Protein AF-A0A382CKF2-F1 (afdb_monomer_lite)

Structure (mmCIF, N/CA/C/O backbone):
data_AF-A0A382CKF2-F1
#
_entry.id   AF-A0A382CKF2-F1
#
loop_
_atom_site.group_PDB
_atom_site.id
_atom_site.type_symbol
_atom_site.label_atom_id
_atom_site.label_alt_id
_atom_site.label_comp_id
_atom_site.label_asym_id
_atom_site.label_entity_id
_atom_site.label_seq_id
_atom_site.pdbx_PDB_ins_code
_atom_site.Cartn_x
_atom_site.Cartn_y
_atom_site.Cartn_z
_atom_site.occupancy
_atom_site.B_iso_or_equiv
_atom_site.auth_seq_id
_atom_site.auth_comp_id
_atom_site.auth_asym_id
_atom_site.auth_atom_id
_atom_site.pdbx_PDB_model_num
ATOM 1 N N . MET A 1 1 ? -23.911 -10.637 5.936 1.00 59.22 1 MET A N 1
ATOM 2 C CA . MET A 1 1 ? -22.573 -11.047 5.450 1.00 59.22 1 MET A CA 1
ATOM 3 C C . MET A 1 1 ? -21.764 -11.597 6.632 1.00 59.22 1 MET A C 1
ATOM 5 O O . MET A 1 1 ? -20.644 -11.174 6.868 1.00 59.22 1 MET A O 1
ATOM 9 N N . ASN A 1 2 ? -22.354 -12.514 7.412 1.00 67.62 2 ASN A N 1
ATOM 10 C CA . ASN A 1 2 ? -21.848 -12.857 8.752 1.00 67.62 2 ASN A CA 1
ATOM 11 C C . ASN A 1 2 ? -20.766 -13.938 8.704 1.00 67.62 2 ASN A C 1
ATOM 13 O O . ASN A 1 2 ? -19.845 -13.919 9.504 1.00 67.62 2 ASN A O 1
ATOM 17 N N . TRP A 1 3 ? -20.819 -14.805 7.692 1.00 83.56 3 TRP A N 1
ATOM 18 C CA . TRP A 1 3 ? -19.826 -15.854 7.469 1.00 83.56 3 TRP A CA 1
ATOM 19 C C . TRP A 1 3 ? -18.398 -15.308 7.284 1.00 83.56 3 TRP A C 1
ATOM 21 O O . TRP A 1 3 ? -17.438 -15.885 7.782 1.00 83.56 3 TRP A O 1
ATOM 31 N N . LEU A 1 4 ? -18.259 -14.163 6.607 1.00 79.19 4 LEU A N 1
ATOM 32 C CA . LEU A 1 4 ? -16.964 -13.524 6.347 1.00 79.19 4 LEU A CA 1
ATOM 33 C C . LEU A 1 4 ? -16.385 -12.880 7.619 1.00 79.19 4 LEU A C 1
ATOM 35 O O . LEU A 1 4 ? -15.186 -12.966 7.865 1.00 79.19 4 LEU A O 1
ATOM 39 N N . LEU A 1 5 ? -17.253 -12.304 8.456 1.00 78.50 5 LEU A N 1
ATOM 40 C CA . LEU A 1 5 ? -16.889 -11.772 9.770 1.00 78.50 5 LEU A CA 1
ATOM 41 C C . LEU A 1 5 ? -16.460 -12.903 10.721 1.00 78.50 5 LEU A C 1
ATOM 43 O O . LEU A 1 5 ? -15.409 -12.819 11.347 1.00 78.50 5 LEU A O 1
ATOM 47 N N . GLU A 1 6 ? -17.234 -13.990 10.784 1.00 81.38 6 GLU A N 1
ATOM 48 C CA . GLU A 1 6 ? -16.916 -15.178 11.591 1.00 81.38 6 GLU A CA 1
ATOM 49 C C . GLU A 1 6 ? -15.590 -15.821 11.172 1.00 81.38 6 GLU A C 1
ATOM 51 O O . GLU A 1 6 ? -14.808 -16.251 12.021 1.00 81.38 6 GLU A O 1
ATOM 56 N N . PHE A 1 7 ? -15.309 -15.855 9.867 1.00 83.81 7 PHE A N 1
ATOM 57 C CA . PHE A 1 7 ? -14.043 -16.350 9.341 1.00 83.81 7 PHE A CA 1
ATOM 58 C C . PHE A 1 7 ? -12.858 -15.490 9.792 1.00 83.81 7 PHE A C 1
ATOM 60 O O . PHE A 1 7 ? -11.876 -16.042 10.282 1.00 83.81 7 PHE A O 1
ATOM 67 N N . LEU A 1 8 ? -12.951 -14.160 9.683 1.00 80.94 8 LEU A N 1
ATOM 68 C CA . LEU A 1 8 ? -11.887 -13.262 10.140 1.00 80.94 8 LEU A CA 1
ATOM 69 C C . LEU A 1 8 ? -11.661 -13.396 11.654 1.00 80.94 8 LEU A C 1
ATOM 71 O O . LEU A 1 8 ? -10.540 -13.680 12.081 1.00 80.94 8 LEU A O 1
ATOM 75 N N . LEU A 1 9 ? -12.731 -13.341 12.455 1.00 78.75 9 LEU A N 1
ATOM 76 C CA . LEU A 1 9 ? -12.663 -13.478 13.915 1.00 78.75 9 LEU A CA 1
ATOM 77 C C . LEU A 1 9 ? -12.041 -14.805 14.369 1.00 78.75 9 LEU A C 1
ATOM 79 O O . LEU A 1 9 ? -11.329 -14.836 15.368 1.00 78.75 9 LEU A O 1
ATOM 83 N N . LYS A 1 10 ? -12.259 -15.898 13.628 1.00 81.94 10 LYS A N 1
ATOM 84 C CA . LYS A 1 10 ? -11.653 -17.203 13.928 1.00 81.94 10 LYS A CA 1
ATOM 85 C C . LYS A 1 10 ? -10.134 -17.219 13.727 1.00 81.94 10 LYS A C 1
ATOM 87 O O . LYS A 1 10 ? -9.447 -18.004 14.377 1.00 81.94 10 LYS A O 1
ATOM 92 N N . ILE A 1 11 ? -9.605 -16.398 12.819 1.00 83.12 11 ILE A N 1
ATOM 93 C CA . ILE A 1 11 ? -8.173 -16.374 12.481 1.00 83.12 11 ILE A CA 1
ATOM 94 C C . ILE A 1 11 ? -7.430 -15.311 13.305 1.00 83.12 11 ILE A C 1
ATOM 96 O O . ILE A 1 11 ? -6.244 -15.499 13.579 1.00 83.12 11 ILE A O 1
ATOM 100 N N . LYS A 1 12 ? -8.133 -14.270 13.776 1.00 77.94 12 LYS A N 1
ATOM 101 C CA . LYS A 1 12 ? -7.623 -13.199 14.651 1.00 77.94 12 LYS A CA 1
ATOM 102 C C . LYS A 1 12 ? -6.661 -13.659 15.762 1.00 77.94 12 LYS A C 1
ATOM 104 O O . LYS A 1 12 ? -5.587 -13.066 15.848 1.00 77.94 12 LYS A O 1
ATOM 109 N N . PRO A 1 13 ? -6.931 -14.739 16.529 1.00 77.75 13 PRO A N 1
ATOM 110 C CA . PRO A 1 13 ? -6.068 -15.148 17.639 1.00 77.75 13 PRO A CA 1
ATOM 111 C C . PRO A 1 13 ? -4.649 -15.524 17.209 1.00 77.75 13 PRO A C 1
ATOM 113 O O . PRO A 1 13 ? -3.734 -15.477 18.016 1.00 77.75 13 PRO A O 1
ATOM 116 N N . ASN A 1 14 ? -4.431 -15.893 15.943 1.00 79.38 14 ASN A N 1
ATOM 117 C CA . ASN A 1 14 ? -3.095 -16.237 15.446 1.00 79.38 14 ASN A CA 1
ATOM 118 C C . ASN A 1 14 ? -2.208 -15.003 15.212 1.00 79.38 14 ASN A C 1
ATOM 120 O O . ASN A 1 14 ? -0.990 -15.147 15.086 1.00 79.38 14 ASN A O 1
ATOM 124 N N . PHE A 1 15 ? -2.814 -13.818 15.124 1.00 78.81 15 PHE A N 1
ATOM 125 C CA . PHE A 1 15 ? -2.147 -12.549 14.846 1.00 78.81 15 PHE A CA 1
ATOM 126 C C . PHE A 1 15 ? -1.989 -11.672 16.099 1.00 78.81 15 PHE A C 1
ATOM 128 O O . PHE A 1 15 ? -1.351 -10.631 16.015 1.00 78.81 15 PHE A O 1
ATOM 135 N N . GLU A 1 16 ? -2.533 -12.074 17.251 1.00 75.19 16 GLU A N 1
ATOM 136 C CA . GLU A 1 16 ? -2.436 -11.317 18.508 1.00 75.19 16 GLU A CA 1
ATOM 137 C C . GLU A 1 16 ? -1.013 -11.328 19.109 1.00 75.19 16 GLU A C 1
ATOM 139 O O . GLU A 1 16 ? -0.181 -12.195 18.804 1.00 75.19 16 GLU A O 1
ATOM 144 N N . GLU A 1 17 ? -0.723 -10.338 19.963 1.00 64.44 17 GLU A N 1
ATOM 145 C CA . GLU A 1 17 ? 0.567 -10.181 20.649 1.00 64.44 17 GLU A CA 1
ATOM 146 C C . GLU A 1 17 ? 0.961 -11.469 21.396 1.00 64.44 17 GLU A C 1
ATOM 148 O O . GLU A 1 17 ? 0.280 -11.918 22.316 1.00 64.44 17 GLU A O 1
ATOM 153 N N . GLY A 1 18 ? 2.076 -12.084 20.979 1.00 70.44 18 GLY A N 1
ATOM 154 C CA . GLY A 1 18 ? 2.607 -13.329 21.558 1.00 70.44 18 GLY A CA 1
ATOM 155 C C . GLY A 1 18 ? 2.481 -14.577 20.674 1.00 70.44 18 GLY A C 1
ATOM 156 O O . GLY A 1 18 ? 3.009 -15.631 21.028 1.00 70.44 18 GLY A O 1
ATOM 157 N N . GLN A 1 19 ? 1.839 -14.476 19.508 1.00 73.75 19 GLN A N 1
ATOM 158 C CA . GLN A 1 19 ? 1.676 -15.584 18.560 1.00 73.75 19 GLN A CA 1
ATOM 159 C C . GLN A 1 19 ? 2.647 -15.488 17.375 1.00 73.75 19 GLN A C 1
ATOM 161 O O . GLN A 1 19 ? 3.184 -14.429 17.048 1.00 73.75 19 GLN A O 1
ATOM 166 N N . LYS A 1 20 ? 2.886 -16.621 16.698 1.00 71.50 20 LYS A N 1
ATOM 167 C CA . LYS A 1 20 ? 3.905 -16.743 15.632 1.00 71.50 20 LYS A CA 1
ATOM 168 C C . LYS A 1 20 ? 3.711 -15.764 14.465 1.00 71.50 20 LYS A C 1
ATOM 170 O O . LYS A 1 20 ? 4.682 -15.442 13.785 1.00 71.50 20 LYS A O 1
ATOM 175 N N . LEU A 1 21 ? 2.478 -15.321 14.214 1.00 78.69 21 LEU A N 1
ATOM 176 C CA . LEU A 1 21 ? 2.126 -14.452 13.088 1.00 78.69 21 LEU A CA 1
ATOM 177 C C . LEU A 1 21 ? 1.847 -13.006 13.518 1.00 78.69 21 LEU A C 1
ATOM 179 O O . LEU A 1 21 ? 1.314 -12.244 12.721 1.00 78.69 21 LEU A O 1
ATOM 183 N N . HIS A 1 22 ? 2.246 -12.598 14.726 1.00 74.88 22 HIS A N 1
ATOM 184 C CA . HIS A 1 22 ? 2.049 -11.230 15.219 1.00 74.88 22 HIS A CA 1
ATOM 185 C C . HIS A 1 22 ? 2.555 -10.143 14.246 1.00 74.88 22 HIS A C 1
ATOM 187 O O . HIS A 1 22 ? 1.939 -9.097 14.080 1.00 74.88 22 HIS A O 1
ATOM 193 N N . TRP A 1 23 ? 3.630 -10.414 13.502 1.00 77.81 23 TRP A N 1
ATOM 194 C CA . TRP A 1 23 ? 4.158 -9.492 12.489 1.00 77.81 23 TRP A CA 1
ATOM 195 C C . TRP A 1 23 ? 3.204 -9.237 11.299 1.00 77.81 23 TRP A C 1
ATOM 197 O O . TRP A 1 23 ? 3.338 -8.220 10.624 1.00 77.81 23 TRP A O 1
ATOM 207 N N . LEU A 1 24 ? 2.239 -10.130 11.041 1.00 82.06 24 LEU A N 1
ATOM 208 C CA . LEU A 1 24 ? 1.197 -9.986 10.011 1.00 82.06 24 LEU A CA 1
ATOM 209 C C . LEU A 1 24 ? -0.087 -9.334 10.530 1.00 82.06 24 LEU A C 1
ATOM 211 O O . LEU A 1 24 ? -1.013 -9.115 9.745 1.00 82.06 24 LEU A O 1
ATOM 215 N N . TYR A 1 25 ? -0.146 -8.991 11.817 1.00 81.38 25 TYR A N 1
ATOM 216 C CA . TYR A 1 25 ? -1.284 -8.294 12.407 1.00 81.38 25 TYR A CA 1
ATOM 217 C C . TYR A 1 25 ? -1.734 -7.052 11.612 1.00 81.38 25 TYR A C 1
ATOM 219 O O . TYR A 1 25 ? -2.931 -6.945 11.343 1.00 81.38 25 TYR A O 1
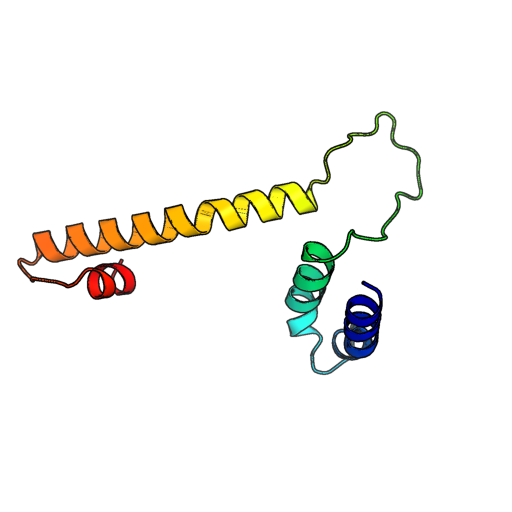ATOM 227 N N . PRO A 1 26 ? -0.833 -6.179 11.108 1.00 79.50 26 PRO A N 1
ATOM 228 C CA . PRO A 1 26 ? -1.241 -4.994 10.348 1.00 79.50 26 PRO A CA 1
ATOM 229 C C . PRO A 1 26 ? -1.995 -5.329 9.055 1.00 79.50 26 PRO A C 1
ATOM 231 O O . PRO A 1 26 ? -2.897 -4.604 8.644 1.00 79.50 26 PRO A O 1
ATOM 234 N N . VAL A 1 27 ? -1.640 -6.441 8.404 1.00 81.81 27 VAL A N 1
ATOM 235 C CA . VAL A 1 27 ? -2.287 -6.894 7.163 1.00 81.81 27 VAL A CA 1
ATOM 236 C C . VAL A 1 27 ? -3.679 -7.446 7.461 1.00 81.81 27 VAL A C 1
ATOM 238 O O . VAL A 1 27 ? -4.633 -7.173 6.727 1.00 81.81 27 VAL A O 1
ATOM 241 N N . TYR A 1 28 ? -3.806 -8.196 8.558 1.00 82.12 28 TYR A N 1
ATOM 242 C CA . TYR A 1 28 ? -5.089 -8.696 9.035 1.00 82.12 28 TYR A CA 1
ATOM 243 C C . TYR A 1 28 ? -6.025 -7.536 9.427 1.00 82.12 28 TYR A C 1
ATOM 245 O O . TYR A 1 28 ? -7.151 -7.472 8.933 1.00 82.12 28 TYR A O 1
ATOM 253 N N . GLU A 1 29 ? -5.542 -6.568 10.215 1.00 78.12 29 GLU A N 1
ATOM 254 C CA . GLU A 1 29 ? -6.321 -5.395 10.641 1.00 78.12 29 GLU A CA 1
ATOM 255 C C . GLU A 1 29 ? -6.753 -4.525 9.450 1.00 78.12 29 GLU A C 1
ATOM 257 O O . GLU A 1 29 ? -7.902 -4.076 9.381 1.00 78.12 29 GLU A O 1
ATOM 262 N N . ALA A 1 30 ? -5.862 -4.309 8.477 1.00 77.81 30 ALA A N 1
ATOM 263 C CA . ALA A 1 30 ? -6.193 -3.572 7.261 1.00 77.81 30 ALA A CA 1
ATOM 264 C C . ALA A 1 30 ? -7.311 -4.267 6.470 1.00 77.81 30 ALA A C 1
ATOM 266 O O . ALA A 1 30 ? -8.240 -3.611 6.002 1.00 77.81 30 ALA A O 1
ATOM 267 N N . THR A 1 31 ? -7.260 -5.597 6.365 1.00 81.31 31 THR A N 1
ATOM 268 C CA . THR A 1 31 ? -8.290 -6.390 5.678 1.00 81.31 31 THR A CA 1
ATOM 269 C C . THR A 1 31 ? -9.637 -6.312 6.401 1.00 81.31 31 THR A C 1
ATOM 271 O O . THR A 1 31 ? -10.666 -6.103 5.757 1.00 81.31 31 THR A O 1
ATOM 274 N N . GLU A 1 32 ? -9.636 -6.425 7.733 1.00 78.56 32 GLU A N 1
ATOM 275 C CA . GLU A 1 32 ? -10.833 -6.272 8.569 1.00 78.56 32 GLU A CA 1
ATOM 276 C C . GLU A 1 32 ? -11.442 -4.872 8.410 1.00 78.56 32 GLU A C 1
ATOM 278 O O . GLU A 1 32 ? -12.634 -4.756 8.150 1.00 78.56 32 GLU A O 1
ATOM 283 N N . THR A 1 33 ? -10.618 -3.823 8.446 1.00 76.31 33 THR A N 1
ATOM 284 C CA . THR A 1 33 ? -11.033 -2.417 8.295 1.00 76.31 33 THR A CA 1
ATOM 285 C C . THR A 1 33 ? -11.609 -2.090 6.910 1.00 76.31 33 THR A C 1
ATOM 287 O O . THR A 1 33 ? -12.512 -1.262 6.778 1.00 76.31 33 THR A O 1
ATOM 290 N N . ILE A 1 34 ? -11.066 -2.682 5.841 1.00 79.38 34 ILE A N 1
ATOM 291 C CA . ILE A 1 34 ? -11.566 -2.447 4.477 1.00 79.38 34 ILE A CA 1
ATOM 292 C C . ILE A 1 34 ? -12.977 -3.027 4.326 1.00 79.38 34 ILE A C 1
ATOM 294 O O . ILE A 1 34 ? -13.844 -2.403 3.711 1.00 79.38 34 ILE A O 1
ATOM 298 N N . LEU A 1 35 ? -13.197 -4.224 4.874 1.00 79.50 35 LEU A N 1
ATOM 299 C CA . LEU A 1 35 ? -14.442 -4.976 4.715 1.00 79.50 35 LEU A CA 1
ATOM 300 C C . LEU A 1 35 ? -15.508 -4.601 5.755 1.00 79.50 35 LEU A C 1
ATOM 302 O O . LEU A 1 35 ? -16.700 -4.653 5.451 1.00 79.50 35 LEU A O 1
ATOM 306 N N . PHE A 1 36 ? -15.096 -4.209 6.959 1.00 75.31 36 PHE A N 1
ATOM 307 C CA . PHE A 1 36 ? -15.957 -3.921 8.105 1.00 75.31 36 PHE A CA 1
ATOM 308 C C . PHE A 1 36 ? -15.513 -2.631 8.810 1.00 75.31 36 PHE A C 1
ATOM 310 O O . PHE A 1 36 ? -14.348 -2.253 8.759 1.00 75.31 36 PHE A O 1
ATOM 317 N N . SER A 1 37 ? -16.435 -1.909 9.462 1.00 67.81 37 SER A N 1
ATOM 318 C CA . SER A 1 37 ? -16.023 -0.728 10.232 1.00 67.81 37 SER A CA 1
ATOM 319 C C . SER A 1 37 ? -15.321 -1.143 11.520 1.00 67.81 37 SER A C 1
ATOM 321 O O . SER A 1 37 ? -15.685 -2.138 12.142 1.00 67.81 37 SER A O 1
ATOM 323 N N . THR A 1 38 ? -14.368 -0.323 11.956 1.00 66.75 38 THR A N 1
ATOM 324 C CA . THR A 1 38 ? -13.788 -0.416 13.298 1.00 66.75 38 THR A CA 1
ATOM 325 C C . THR A 1 38 ? -14.907 -0.348 14.352 1.00 66.75 38 THR A C 1
ATOM 327 O O . THR A 1 38 ? -15.798 0.497 14.256 1.00 66.75 38 THR A O 1
ATOM 330 N N . ASP A 1 39 ? -14.861 -1.238 15.348 1.00 66.50 39 ASP A N 1
ATOM 331 C CA . ASP A 1 39 ? -15.803 -1.258 16.484 1.00 66.50 39 ASP A CA 1
ATOM 332 C C . ASP A 1 39 ? -15.316 -0.407 17.676 1.00 66.50 39 ASP A C 1
ATOM 334 O O . ASP A 1 39 ? -15.961 -0.342 18.724 1.00 66.50 39 ASP A O 1
ATOM 338 N N . GLU A 1 40 ? -14.181 0.287 17.530 1.00 70.06 40 GLU A N 1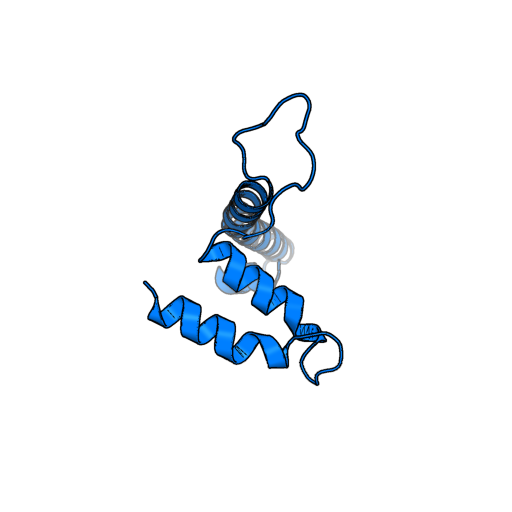
ATOM 339 C CA . GLU A 1 40 ? -13.699 1.207 18.557 1.00 70.06 40 GLU A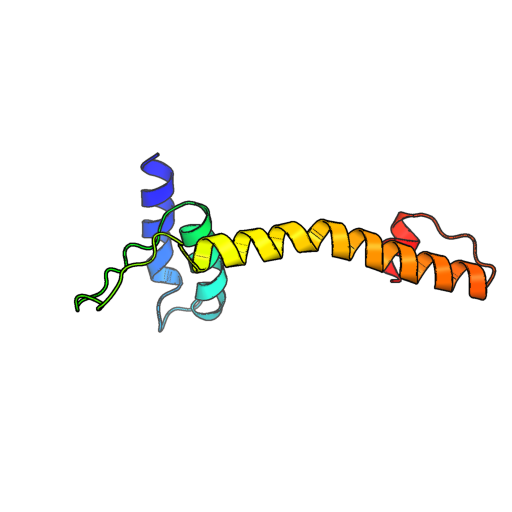 CA 1
ATOM 340 C C . GLU A 1 40 ? -14.635 2.408 18.697 1.00 70.06 40 GLU A C 1
ATOM 342 O O . GLU A 1 40 ? -14.928 3.132 17.743 1.00 70.06 40 GLU A O 1
ATOM 347 N N . ARG A 1 41 ? -15.094 2.630 19.930 1.00 70.50 41 ARG A N 1
ATOM 348 C CA . ARG A 1 41 ? -15.932 3.768 20.303 1.00 70.50 41 ARG A CA 1
ATOM 349 C C . ARG A 1 41 ? -15.175 4.661 21.267 1.00 70.50 41 ARG A C 1
ATOM 351 O O . ARG A 1 41 ? -14.503 4.188 22.178 1.00 70.50 41 ARG A O 1
ATOM 358 N N . THR A 1 42 ? -15.328 5.969 21.097 1.00 76.19 42 THR A N 1
ATOM 359 C CA . THR A 1 42 ? -14.733 6.949 22.006 1.00 76.19 42 THR A CA 1
ATOM 360 C C . THR A 1 42 ? -15.381 6.845 23.390 1.00 76.19 42 THR A C 1
ATOM 362 O O . THR A 1 42 ? -16.591 7.037 23.519 1.00 76.19 42 THR A O 1
ATOM 365 N N . THR A 1 43 ? -14.588 6.595 24.435 1.00 80.25 43 THR A N 1
ATOM 366 C CA . THR A 1 43 ? -15.066 6.501 25.831 1.00 80.25 43 THR A CA 1
ATOM 367 C C . THR A 1 43 ? -15.566 7.843 26.384 1.00 80.25 43 THR A C 1
ATOM 369 O O . THR A 1 43 ? -16.413 7.877 27.271 1.00 80.25 43 THR A O 1
ATOM 372 N N . SER A 1 44 ? -15.060 8.957 25.846 1.00 84.44 44 SER A N 1
ATOM 373 C CA . SER A 1 44 ? -15.428 10.329 26.218 1.00 84.44 44 SER A CA 1
ATOM 374 C C . SER A 1 44 ? -16.156 11.036 25.072 1.00 84.44 44 SER A C 1
ATOM 376 O O . SER A 1 44 ? -15.900 10.762 23.897 1.00 84.44 44 SER A O 1
ATOM 378 N N . ALA A 1 45 ? -17.066 11.954 25.406 1.00 80.06 45 ALA A N 1
ATOM 379 C CA . ALA A 1 45 ? -17.761 12.775 24.425 1.00 80.06 45 ALA A CA 1
ATOM 380 C C . ALA A 1 45 ? -16.842 13.912 23.931 1.00 80.06 45 ALA A C 1
ATOM 382 O O . ALA A 1 45 ? -16.381 14.714 24.745 1.00 80.06 45 ALA A O 1
ATOM 383 N N . PRO A 1 46 ? -16.578 14.020 22.618 1.00 80.25 46 PRO A N 1
ATOM 384 C CA . PRO A 1 46 ? -15.834 15.151 22.078 1.00 80.25 46 PRO A CA 1
ATOM 385 C C . PRO A 1 46 ? -16.704 16.417 22.067 1.00 80.25 46 PRO A C 1
ATOM 387 O O . PRO A 1 46 ? -17.930 16.337 21.990 1.00 80.25 46 PRO A O 1
ATOM 390 N N . HIS A 1 47 ? -16.062 17.588 22.099 1.00 84.94 47 HIS A N 1
ATOM 391 C CA . HIS A 1 47 ? -16.740 18.890 22.031 1.00 84.94 47 HIS A CA 1
ATOM 392 C C . HIS A 1 47 ? -17.538 19.066 20.724 1.00 84.94 47 HIS A C 1
ATOM 394 O O . HIS A 1 47 ? -18.625 19.634 20.735 1.00 84.94 47 HIS A O 1
ATOM 400 N N . ILE A 1 48 ? -17.017 18.537 19.609 1.00 84.62 48 ILE A N 1
ATOM 401 C CA . ILE A 1 48 ? -17.660 18.501 18.288 1.00 84.62 48 ILE A CA 1
ATOM 402 C C . ILE A 1 48 ? -17.357 17.133 17.661 1.00 84.62 48 ILE A C 1
ATOM 404 O O . ILE A 1 48 ? -16.224 16.657 17.743 1.00 84.62 48 ILE A O 1
ATOM 408 N N . ARG A 1 49 ? -18.363 16.488 17.056 1.00 80.31 49 ARG A N 1
ATOM 409 C CA . ARG A 1 49 ? -18.201 15.229 16.310 1.00 80.31 49 ARG A CA 1
ATOM 410 C C . ARG A 1 49 ? -18.129 15.516 14.815 1.00 80.31 49 ARG A C 1
ATOM 412 O O . ARG A 1 49 ? -19.039 16.142 14.280 1.00 80.31 49 ARG A O 1
ATOM 419 N N . ASP A 1 50 ? -17.077 15.027 14.166 1.00 83.62 50 ASP A N 1
ATOM 420 C CA . ASP A 1 50 ? -17.002 14.947 12.707 1.00 83.62 50 ASP A CA 1
ATOM 421 C C . ASP A 1 50 ? -17.692 13.657 12.228 1.00 83.62 50 ASP A C 1
ATOM 423 O O . ASP A 1 50 ? -17.668 12.633 12.914 1.00 83.62 50 ASP A O 1
ATOM 427 N N . SER A 1 51 ? -18.340 13.721 11.066 1.00 80.69 51 SER A N 1
ATOM 428 C CA . SER A 1 51 ? -18.940 12.566 10.395 1.00 80.69 51 SER A CA 1
ATOM 429 C C . SER A 1 51 ? -17.938 11.821 9.505 1.00 80.69 51 SER A C 1
ATOM 431 O O . SER A 1 51 ? -18.271 10.743 9.006 1.00 80.69 51 SER A O 1
ATOM 433 N N . ILE A 1 52 ? -16.750 12.382 9.258 1.00 82.38 52 ILE A N 1
ATOM 434 C CA . ILE A 1 52 ? -15.711 11.739 8.453 1.00 82.38 52 ILE A CA 1
ATOM 435 C C . ILE A 1 52 ? -15.002 10.630 9.238 1.00 82.38 52 ILE A C 1
ATOM 437 O O . ILE A 1 52 ? -14.463 10.830 10.324 1.00 82.38 52 ILE A O 1
ATOM 441 N N . ASP A 1 53 ? -14.957 9.445 8.630 1.00 82.12 53 ASP A N 1
ATOM 442 C CA . ASP A 1 53 ? -14.108 8.339 9.061 1.00 82.12 53 ASP A CA 1
ATOM 443 C C . ASP A 1 53 ? -12.723 8.503 8.420 1.00 82.12 53 ASP A C 1
ATOM 445 O O . ASP A 1 53 ? -12.527 8.243 7.227 1.00 82.12 53 ASP A O 1
ATOM 449 N N . ILE A 1 54 ? -11.759 8.963 9.221 1.00 82.62 54 ILE A N 1
ATOM 450 C CA . ILE A 1 54 ? -10.382 9.222 8.782 1.00 82.62 54 ILE A CA 1
ATOM 451 C C . ILE A 1 54 ? -9.739 7.960 8.195 1.00 82.62 54 ILE A C 1
ATOM 453 O O . ILE A 1 54 ? -9.048 8.043 7.178 1.00 82.62 54 ILE A O 1
ATOM 457 N N . LYS A 1 55 ? -9.983 6.784 8.789 1.00 78.50 55 LYS A N 1
ATOM 458 C CA . LYS A 1 55 ? -9.361 5.528 8.350 1.00 78.50 55 LYS A CA 1
ATOM 459 C C . LYS A 1 55 ? -9.873 5.146 6.955 1.00 78.50 55 LYS A C 1
ATOM 461 O O . LYS A 1 55 ? -9.083 4.770 6.090 1.00 78.50 55 LYS A O 1
ATOM 466 N N . ARG A 1 56 ? -11.170 5.350 6.687 1.00 82.00 56 ARG A N 1
ATOM 467 C CA . ARG A 1 56 ? -11.772 5.133 5.358 1.00 82.00 56 ARG A CA 1
ATOM 468 C C . ARG A 1 56 ? -11.249 6.108 4.304 1.00 82.00 56 ARG A C 1
ATOM 470 O O . ARG A 1 56 ? -10.923 5.684 3.195 1.00 82.00 56 ARG A O 1
ATOM 477 N N . VAL A 1 57 ? -11.158 7.397 4.636 1.00 87.94 57 VAL A N 1
ATOM 478 C CA . VAL A 1 57 ? -10.621 8.413 3.713 1.00 87.94 57 VAL A CA 1
ATOM 479 C C . VAL A 1 57 ? -9.158 8.115 3.380 1.00 87.94 57 VAL A C 1
ATOM 481 O O . VAL A 1 57 ? -8.770 8.176 2.217 1.00 87.94 57 VAL A O 1
ATOM 484 N N . MET A 1 58 ? -8.360 7.703 4.366 1.00 86.31 58 MET A N 1
ATOM 485 C CA . MET A 1 58 ? -6.955 7.348 4.166 1.00 86.31 58 MET A CA 1
ATOM 486 C C . MET A 1 58 ? -6.781 6.178 3.183 1.00 86.31 58 MET A C 1
ATOM 488 O O . MET A 1 58 ? -5.935 6.247 2.293 1.00 86.31 58 MET A O 1
ATOM 492 N N . ILE A 1 59 ? -7.616 5.138 3.279 1.00 85.69 59 ILE A N 1
ATOM 493 C CA . ILE A 1 59 ? -7.585 4.000 2.344 1.00 85.69 59 ILE A CA 1
ATOM 494 C C . ILE A 1 59 ? -7.959 4.444 0.924 1.00 85.69 59 ILE A C 1
ATOM 496 O O . ILE A 1 59 ? -7.293 4.054 -0.035 1.00 85.69 59 ILE A O 1
ATOM 500 N N . LEU A 1 60 ? -8.982 5.293 0.776 1.00 88.19 60 LEU A N 1
ATOM 501 C CA . LEU A 1 60 ? -9.393 5.818 -0.530 1.00 88.19 60 LEU A CA 1
ATOM 502 C C . LEU A 1 60 ? -8.253 6.580 -1.222 1.00 88.19 60 LEU A C 1
ATOM 504 O O . LEU A 1 60 ? -8.052 6.426 -2.429 1.00 88.19 60 LEU A O 1
ATOM 508 N N . VAL A 1 61 ? -7.488 7.370 -0.462 1.00 90.62 61 VAL A N 1
ATOM 509 C CA . VAL A 1 61 ? -6.322 8.097 -0.982 1.00 90.62 61 VAL A CA 1
ATOM 510 C C . VAL A 1 61 ? -5.264 7.123 -1.496 1.00 90.62 61 VAL A C 1
ATOM 512 O O . VAL A 1 61 ? -4.806 7.273 -2.625 1.00 90.62 61 VAL A O 1
ATOM 515 N N . VAL A 1 62 ? -4.921 6.086 -0.725 1.00 89.06 62 VAL A N 1
ATOM 516 C CA . VAL A 1 62 ? -3.933 5.076 -1.145 1.00 89.06 62 VAL A CA 1
ATOM 517 C C . VAL A 1 62 ? -4.380 4.357 -2.418 1.00 89.06 62 VAL A C 1
ATOM 519 O O . VAL A 1 62 ? -3.597 4.240 -3.358 1.00 89.06 62 VAL A O 1
ATOM 522 N N . VAL A 1 63 ? -5.646 3.936 -2.494 1.00 89.19 63 VAL A N 1
ATOM 523 C CA . VAL A 1 63 ? -6.199 3.277 -3.690 1.00 89.19 63 VAL A CA 1
ATOM 524 C C . VAL A 1 63 ? -6.134 4.200 -4.911 1.00 89.19 63 VAL A C 1
ATOM 526 O O . VAL A 1 63 ? -5.795 3.753 -6.005 1.00 89.19 63 VAL A O 1
ATOM 529 N N . SER A 1 64 ? -6.386 5.497 -4.721 1.00 92.56 64 SER A N 1
ATOM 530 C CA . SER A 1 64 ? -6.311 6.502 -5.790 1.00 92.56 64 SER A CA 1
ATOM 531 C C . SER A 1 64 ? -4.881 6.750 -6.288 1.00 92.56 64 SER A C 1
ATOM 533 O O . SER A 1 64 ? -4.695 7.142 -7.437 1.00 92.56 64 SER A O 1
ATOM 535 N N . LEU A 1 65 ? -3.862 6.502 -5.461 1.00 94.50 65 LEU A N 1
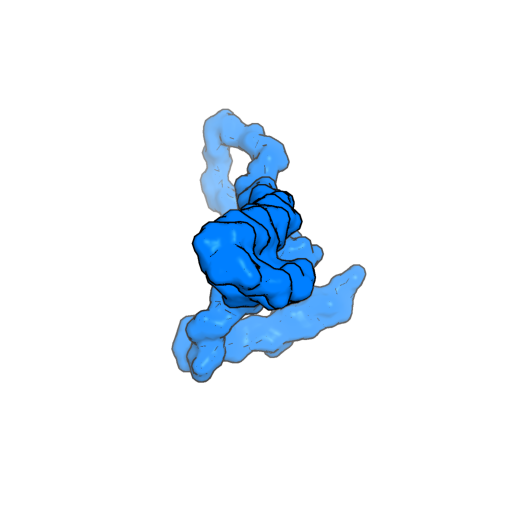ATOM 536 C CA . LEU A 1 65 ? -2.454 6.674 -5.833 1.00 94.50 65 LEU A CA 1
ATOM 537 C C . LEU A 1 65 ? -1.900 5.515 -6.675 1.00 94.50 65 LEU A C 1
ATOM 539 O O . LEU A 1 65 ? -0.947 5.732 -7.418 1.00 94.50 65 LEU A O 1
ATOM 543 N N . ILE A 1 66 ? -2.494 4.318 -6.618 1.00 93.75 66 ILE A N 1
ATOM 544 C CA . ILE A 1 66 ? -2.057 3.144 -7.398 1.00 93.75 66 ILE A CA 1
ATOM 545 C C . ILE A 1 66 ? -1.995 3.431 -8.913 1.00 93.75 66 ILE A C 1
ATOM 547 O O . ILE A 1 66 ? -0.933 3.220 -9.505 1.00 93.75 66 ILE A O 1
ATOM 551 N N . PRO A 1 67 ? -3.058 3.934 -9.576 1.00 93.00 67 PRO A N 1
ATOM 552 C CA . PRO A 1 67 ? -2.990 4.239 -11.007 1.00 93.00 67 PRO A CA 1
ATOM 553 C C . PRO A 1 67 ? -1.996 5.366 -11.322 1.00 93.00 67 PRO A C 1
ATOM 555 O O . PRO A 1 67 ? -1.301 5.300 -12.336 1.00 93.00 67 PRO A O 1
ATOM 558 N N . CYS A 1 68 ? -1.877 6.367 -10.443 1.00 94.25 68 CYS A N 1
ATOM 559 C CA . CYS A 1 68 ? -0.901 7.448 -10.591 1.00 94.25 68 CYS A CA 1
ATOM 560 C C . CYS A 1 68 ? 0.539 6.925 -10.526 1.00 94.25 68 CYS A C 1
ATOM 562 O O . CYS A 1 68 ? 1.384 7.357 -11.307 1.00 94.25 68 CYS A O 1
ATOM 564 N N . TYR A 1 69 ? 0.808 5.974 -9.630 1.00 93.44 69 TYR A N 1
ATOM 565 C CA . TYR A 1 69 ? 2.108 5.328 -9.503 1.00 93.44 69 TYR A CA 1
ATOM 566 C C . TYR A 1 69 ? 2.466 4.527 -10.758 1.00 93.44 69 TYR A C 1
ATOM 568 O O . TYR A 1 69 ? 3.545 4.721 -11.308 1.00 93.44 69 TYR A O 1
ATOM 576 N N . ILE A 1 70 ? 1.543 3.698 -11.262 1.00 93.69 70 ILE A N 1
ATOM 577 C CA . ILE A 1 70 ? 1.755 2.909 -12.488 1.00 93.69 70 ILE A CA 1
ATOM 578 C C . ILE A 1 70 ? 2.070 3.830 -13.672 1.00 93.69 70 ILE A C 1
ATOM 580 O O . ILE A 1 70 ? 3.030 3.597 -14.405 1.00 93.69 70 ILE A O 1
ATOM 584 N N . PHE A 1 71 ? 1.298 4.907 -13.841 1.00 93.06 71 PHE A N 1
ATOM 585 C CA . PHE A 1 71 ? 1.548 5.884 -14.899 1.00 93.06 71 PHE A CA 1
ATOM 586 C C . PHE A 1 71 ? 2.902 6.591 -14.734 1.00 93.06 71 PHE A C 1
ATOM 588 O O . PHE A 1 71 ? 3.625 6.774 -15.713 1.00 93.06 71 PHE A O 1
ATOM 595 N N . GLY A 1 72 ? 3.262 6.958 -13.501 1.00 94.19 72 GLY A N 1
ATOM 596 C CA . GLY A 1 72 ? 4.551 7.567 -13.177 1.00 94.19 72 GLY A CA 1
ATOM 597 C C . GLY A 1 72 ? 5.732 6.662 -13.532 1.00 94.19 72 GLY A C 1
ATOM 598 O O . GLY A 1 72 ? 6.614 7.093 -14.273 1.00 94.19 72 GLY A O 1
ATOM 599 N N . ALA A 1 73 ? 5.707 5.405 -13.084 1.00 93.69 73 ALA A N 1
ATOM 600 C CA . ALA A 1 73 ? 6.737 4.406 -13.371 1.00 93.69 73 ALA A CA 1
ATOM 601 C C . ALA A 1 73 ? 6.899 4.175 -14.884 1.00 93.69 73 ALA A C 1
ATOM 603 O O . ALA A 1 73 ? 7.998 4.289 -15.425 1.00 93.69 73 ALA A O 1
ATOM 604 N N . MET A 1 74 ? 5.794 3.994 -15.619 1.00 92.56 74 MET A N 1
ATOM 605 C CA . MET A 1 74 ? 5.840 3.870 -17.083 1.00 92.56 74 MET A CA 1
ATOM 606 C C . MET A 1 74 ? 6.483 5.083 -17.767 1.00 92.56 74 MET A C 1
ATOM 608 O O . MET A 1 74 ? 7.214 4.925 -18.747 1.00 92.56 74 MET A O 1
ATOM 612 N N . ASN A 1 75 ? 6.216 6.293 -17.270 1.00 93.31 75 ASN A N 1
ATOM 613 C CA . ASN A 1 75 ? 6.754 7.525 -17.839 1.00 93.31 75 ASN A CA 1
ATOM 614 C C . ASN A 1 75 ? 8.267 7.650 -17.588 1.00 93.31 75 ASN A C 1
ATOM 616 O O . ASN A 1 75 ? 9.022 7.952 -18.513 1.00 93.31 75 ASN A O 1
ATOM 620 N N . VAL A 1 76 ? 8.723 7.336 -16.372 1.00 93.31 76 VAL A N 1
ATOM 621 C CA . VAL A 1 76 ? 10.153 7.306 -16.022 1.00 93.31 76 VAL A CA 1
ATOM 622 C C . VAL A 1 76 ? 10.902 6.281 -16.878 1.00 93.31 76 VAL A C 1
ATOM 624 O O . VAL A 1 76 ? 11.929 6.610 -17.478 1.00 93.31 76 VAL A O 1
ATOM 627 N N . GLY A 1 77 ? 10.365 5.064 -17.011 1.00 90.94 77 GLY A N 1
ATOM 628 C CA . GLY A 1 77 ? 10.953 4.023 -17.853 1.00 90.94 77 GLY A CA 1
ATOM 629 C C . GLY A 1 77 ? 11.023 4.419 -19.329 1.00 90.94 77 GLY A C 1
ATOM 630 O O . GLY A 1 77 ? 12.057 4.219 -19.971 1.00 90.94 77 GLY A O 1
ATOM 631 N N . TYR A 1 78 ? 9.972 5.061 -19.849 1.00 91.62 78 TYR A N 1
ATOM 632 C CA . TYR A 1 78 ? 9.943 5.579 -21.218 1.00 91.62 78 TYR A CA 1
ATOM 633 C C . TYR A 1 78 ? 11.014 6.654 -21.456 1.00 91.62 78 TYR A C 1
ATOM 635 O O . TYR A 1 78 ? 11.762 6.572 -22.430 1.00 91.62 78 TYR A O 1
ATOM 643 N N . GLN A 1 79 ? 11.147 7.629 -20.551 1.00 90.88 79 GLN A N 1
ATOM 644 C CA . GLN A 1 79 ? 12.181 8.667 -20.655 1.00 90.88 79 GLN A CA 1
ATOM 645 C C . GLN A 1 79 ? 13.598 8.075 -20.601 1.00 90.88 79 GLN A C 1
ATOM 647 O O . GLN A 1 79 ? 14.489 8.510 -21.337 1.00 90.88 79 GLN A O 1
ATOM 652 N N . ASN A 1 80 ? 13.810 7.043 -19.780 1.00 92.06 80 ASN A N 1
ATOM 653 C CA . ASN A 1 80 ? 15.082 6.331 -19.728 1.00 92.06 80 ASN A CA 1
ATOM 654 C C . ASN A 1 80 ? 15.388 5.594 -21.044 1.00 92.06 80 ASN A C 1
ATOM 656 O O . ASN A 1 80 ? 16.500 5.702 -21.560 1.00 92.06 80 ASN A O 1
ATOM 660 N N . ALA A 1 81 ? 14.404 4.882 -21.598 1.00 90.50 81 ALA A N 1
ATOM 661 C CA . ALA A 1 81 ? 14.535 4.137 -22.849 1.00 90.50 81 ALA A CA 1
ATOM 662 C C . ALA A 1 81 ? 14.870 5.060 -24.034 1.00 90.50 81 ALA A C 1
ATOM 664 O O . ALA A 1 81 ? 15.811 4.791 -24.782 1.00 90.50 81 ALA A O 1
ATOM 665 N N . GLN A 1 82 ? 14.176 6.200 -24.132 1.00 90.75 82 GLN A N 1
ATOM 666 C CA . GLN A 1 82 ? 14.443 7.241 -25.130 1.00 90.75 82 GLN A CA 1
ATOM 667 C C . GLN A 1 82 ? 15.864 7.807 -25.016 1.00 90.75 82 GLN A C 1
ATOM 669 O O . GLN A 1 82 ? 16.532 8.004 -26.027 1.00 90.75 82 GLN A O 1
ATOM 674 N N . SER A 1 83 ? 16.355 8.026 -23.793 1.00 90.00 83 SER A N 1
ATOM 675 C CA . SER A 1 83 ? 17.700 8.576 -23.564 1.00 90.00 83 SER A CA 1
ATOM 676 C C . SER A 1 83 ? 18.820 7.606 -23.959 1.00 90.00 83 SER A C 1
ATOM 678 O O . SER A 1 83 ? 19.896 8.038 -24.362 1.00 90.00 83 SER A O 1
ATOM 680 N N . LEU A 1 84 ? 18.575 6.298 -23.838 1.00 89.25 84 LEU A N 1
ATOM 681 C CA . LEU A 1 84 ? 19.532 5.243 -24.186 1.00 89.25 84 LEU A CA 1
ATOM 682 C C . LEU A 1 84 ? 19.381 4.736 -25.631 1.00 89.25 84 LEU A C 1
ATOM 684 O O . LEU A 1 84 ? 20.214 3.952 -26.081 1.00 89.25 84 LEU A O 1
ATOM 688 N N . GLY A 1 85 ? 18.335 5.157 -26.350 1.00 87.31 85 GLY A N 1
ATOM 689 C CA . GLY A 1 85 ? 18.028 4.675 -27.700 1.00 87.31 85 GLY A CA 1
ATOM 690 C C . GLY A 1 85 ? 17.617 3.198 -27.748 1.00 87.31 85 GLY A C 1
ATOM 691 O O . GLY A 1 85 ? 17.868 2.531 -28.748 1.00 87.31 85 GLY A O 1
ATOM 692 N N . ILE A 1 86 ? 17.034 2.676 -26.664 1.00 86.56 86 ILE A N 1
ATOM 693 C CA . ILE A 1 86 ? 16.577 1.283 -26.563 1.00 86.56 86 ILE A CA 1
ATOM 694 C C . ILE A 1 86 ? 15.064 1.258 -26.767 1.00 86.56 86 ILE A C 1
ATOM 696 O O . ILE A 1 86 ? 14.336 1.931 -26.037 1.00 86.56 86 ILE A O 1
ATOM 700 N N . ASP A 1 87 ? 14.582 0.439 -27.699 1.00 81.56 87 ASP A N 1
ATOM 701 C CA . ASP A 1 87 ? 13.152 0.166 -27.819 1.00 81.56 87 ASP A CA 1
ATOM 702 C C . ASP A 1 87 ? 12.718 -0.780 -26.700 1.00 81.56 87 ASP A C 1
ATOM 704 O O . ASP A 1 87 ? 13.120 -1.943 -26.650 1.00 81.56 87 ASP A O 1
ATOM 708 N N . ARG A 1 88 ? 11.909 -0.254 -25.776 1.00 82.38 88 ARG A N 1
ATOM 709 C CA . ARG A 1 88 ? 11.317 -1.009 -24.672 1.00 82.38 88 ARG A CA 1
ATOM 710 C C . ARG A 1 88 ? 9.807 -1.053 -24.789 1.00 82.38 88 ARG A C 1
ATOM 712 O O . ARG A 1 88 ? 9.137 -0.058 -25.074 1.00 82.38 88 ARG A O 1
ATOM 719 N N . THR A 1 89 ? 9.271 -2.223 -24.496 1.00 86.94 89 THR A N 1
ATOM 720 C CA . THR A 1 89 ? 7.844 -2.486 -24.393 1.00 86.94 89 THR A CA 1
ATOM 721 C C . THR A 1 89 ? 7.274 -1.790 -23.156 1.00 86.94 89 THR A C 1
ATOM 723 O O . THR A 1 89 ? 7.974 -1.424 -22.217 1.00 86.94 89 THR A O 1
ATOM 726 N N . TRP A 1 90 ? 5.959 -1.621 -23.115 1.00 80.44 90 TRP A N 1
ATOM 727 C CA . TRP A 1 90 ? 5.280 -0.789 -22.124 1.00 80.44 90 TRP A CA 1
ATOM 728 C C . TRP A 1 90 ? 5.391 -1.412 -20.724 1.00 80.44 90 TRP A C 1
ATOM 730 O O . TRP A 1 90 ? 5.509 -0.710 -19.725 1.00 80.44 90 TRP A O 1
ATOM 740 N N . VAL A 1 91 ? 5.435 -2.747 -20.681 1.00 85.75 91 VAL A N 1
ATOM 741 C CA . VAL A 1 91 ? 5.692 -3.555 -19.484 1.00 85.75 91 VAL A CA 1
ATOM 742 C C . VAL A 1 91 ? 7.142 -3.413 -19.014 1.00 85.75 91 VAL A C 1
ATOM 744 O O . VAL A 1 91 ? 7.394 -3.314 -17.821 1.00 85.75 91 VAL A O 1
ATOM 747 N N . GLU A 1 92 ? 8.102 -3.345 -19.934 1.00 83.38 92 GLU A N 1
ATOM 748 C CA . GLU A 1 92 ? 9.519 -3.162 -19.595 1.00 83.38 92 GLU A CA 1
ATOM 749 C C . GLU A 1 92 ? 9.777 -1.756 -19.046 1.00 83.38 92 GLU A C 1
ATOM 751 O O . GLU A 1 92 ? 10.541 -1.598 -18.098 1.00 83.38 92 GLU A O 1
ATOM 756 N N . ASN A 1 93 ? 9.078 -0.748 -19.574 1.00 85.88 93 ASN A N 1
ATOM 757 C CA . ASN A 1 93 ? 9.100 0.606 -19.021 1.00 85.88 93 ASN A CA 1
ATOM 758 C C . ASN A 1 93 ? 8.502 0.658 -17.607 1.00 85.88 93 ASN A C 1
ATOM 760 O O . ASN A 1 93 ? 9.019 1.387 -16.771 1.00 85.88 93 ASN A O 1
ATOM 764 N N . LEU A 1 94 ? 7.465 -0.137 -17.319 1.00 88.50 94 LEU A N 1
ATOM 765 C CA . LEU A 1 94 ? 6.880 -0.233 -15.978 1.00 88.50 94 LEU A CA 1
ATOM 766 C C . LEU A 1 94 ? 7.815 -0.908 -14.962 1.00 88.50 94 LEU A C 1
ATOM 768 O O . LEU A 1 94 ? 7.826 -0.510 -13.808 1.00 88.50 94 LEU A O 1
ATOM 772 N N . PHE A 1 9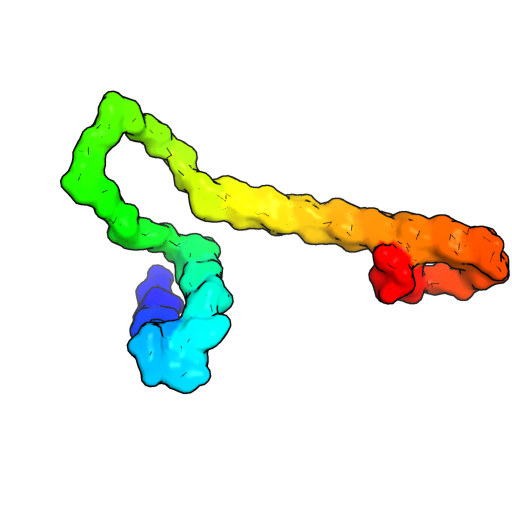5 ? 8.569 -1.935 -15.362 1.00 85.75 95 PHE A N 1
ATOM 773 C CA . PHE A 1 95 ? 9.501 -2.619 -14.454 1.00 85.75 95 PHE A CA 1
ATOM 774 C C . PHE A 1 95 ? 10.811 -1.855 -14.228 1.00 85.75 95 PHE A C 1
ATOM 776 O O . PHE A 1 95 ? 11.507 -2.126 -13.252 1.00 85.75 95 PHE A O 1
ATOM 783 N N . TYR A 1 96 ? 11.176 -0.957 -15.146 1.00 83.31 96 TYR A N 1
ATOM 784 C CA . TYR A 1 96 ? 12.419 -0.192 -15.068 1.00 83.31 96 TYR A CA 1
ATOM 785 C C . TYR A 1 96 ? 12.259 1.164 -14.363 1.00 83.31 96 TYR A C 1
ATOM 787 O O . TYR A 1 96 ? 13.224 1.650 -13.773 1.00 83.31 96 TYR A O 1
ATOM 795 N N . GLY A 1 97 ? 11.088 1.798 -14.483 1.00 74.88 97 GLY A N 1
ATOM 796 C CA . GLY A 1 97 ? 10.775 3.073 -13.825 1.00 74.88 97 GLY A CA 1
ATOM 797 C C . GLY A 1 97 ? 10.242 2.909 -12.412 1.00 74.88 97 GLY A C 1
ATOM 798 O O . GLY A 1 97 ? 10.443 3.863 -11.630 1.00 74.88 97 GLY A O 1
#

InterPro domains:
  IPR004338 Ion-translocating oxidoreductase NqrB/RnfD [PF03116] (42-81)

Sequence (97 aa):
MNWLLEFLLKIKPNFEEGQKLHWLYPVYEATETILFSTDERTTSAPHIRDSIDIKRVMILVVVSLIPCYIFGAMNVGYQNAQSLGIDRTWVENLF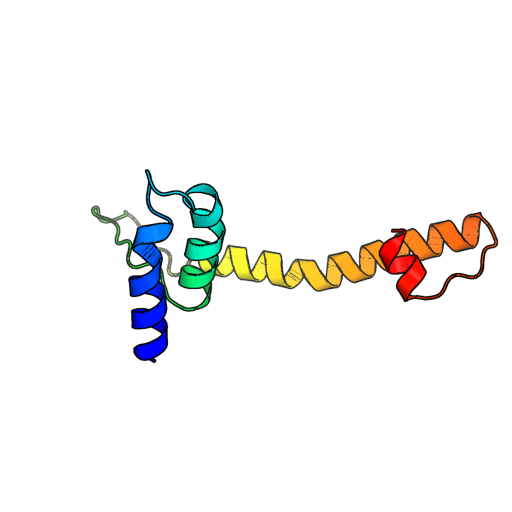YG

Secondary structure (DSSP, 8-state):
-HHHHHHHHHHGGGTSTTSTTGGGHHHHHHHHHHHS------SS--SS-----HHHHHHHHHHHHHHHHHHHHHHHHHHHHHHHT----HHHHHHH-

Radius of gyration: 21.07 Å; chains: 1; bounding box: 42×36×54 Å

Organism: NCBI:txid408172

pLDDT: mean 82.55, std 7.56, range [59.22, 94.5]

Foldseek 3Di:
DVVVVVVLVVCVVCCDPPHPNVVCVVVSVLVCVVVHPDPDDDPDDDPDDDPDDPSVVVVVVVVVCVVVLQVVQLVCLVVVCVVVVHDDDSVSSSVRD